Protein AF-A0A0U5GNU4-F1 (afdb_monomer_lite)

Sequence (70 aa):
MLCLLPVVKTNNHDEDLFMDLLRIIIAIILPPLGVFMQVGFAGAFWLNILLTLLGYIPGIIHAIWIIARR

Structure (mmCIF, N/CA/C/O backbone):
data_AF-A0A0U5GNU4-F1
#
_entry.id   AF-A0A0U5GNU4-F1
#
loop_
_atom_site.group_PDB
_atom_site.id
_atom_site.type_symbol
_atom_site.label_atom_id
_atom_site.label_alt_id
_atom_site.label_comp_id
_atom_site.label_asym_id
_atom_site.label_entity_id
_atom_site.label_seq_id
_atom_site.pdbx_PDB_ins_code
_atom_site.Cartn_x
_atom_site.Cartn_y
_atom_site.Cartn_z
_atom_site.occupancy
_atom_site.B_iso_or_equiv
_atom_site.auth_seq_id
_atom_site.auth_comp_id
_atom_site.auth_asym_id
_atom_site.auth_atom_id
_atom_site.pdbx_PDB_model_num
ATOM 1 N N . MET A 1 1 ? 29.003 22.461 36.456 1.00 58.19 1 MET A N 1
ATOM 2 C CA . MET A 1 1 ? 29.044 21.756 35.156 1.00 58.19 1 MET A CA 1
ATOM 3 C C . MET A 1 1 ? 28.049 20.607 35.263 1.00 58.19 1 MET A C 1
ATOM 5 O O . MET A 1 1 ? 28.207 19.824 36.181 1.00 58.19 1 MET A O 1
ATOM 9 N N . LEU A 1 2 ? 26.990 20.590 34.445 1.00 52.88 2 LEU A N 1
ATOM 10 C CA . LEU A 1 2 ? 25.739 19.811 34.609 1.00 52.88 2 LEU A CA 1
ATOM 11 C C . LEU A 1 2 ? 24.748 20.305 35.690 1.00 52.88 2 LEU A C 1
ATOM 13 O O . LEU A 1 2 ? 24.322 19.551 36.554 1.00 52.88 2 LEU A O 1
ATOM 17 N N . CYS A 1 3 ? 24.299 21.560 35.588 1.00 49.66 3 CYS A N 1
ATOM 18 C CA . CYS A 1 3 ? 22.876 21.827 35.826 1.00 49.66 3 CYS A CA 1
ATOM 19 C C . CYS A 1 3 ? 22.256 21.818 34.431 1.00 49.66 3 CYS A C 1
ATOM 21 O O . CYS A 1 3 ? 22.496 22.714 33.622 1.00 49.66 3 CYS A O 1
ATOM 23 N N . LEU A 1 4 ? 21.700 20.659 34.108 1.00 57.94 4 LEU A N 1
ATOM 24 C CA . LEU A 1 4 ? 21.307 20.231 32.781 1.00 57.94 4 LEU A CA 1
ATOM 25 C C . LEU A 1 4 ? 20.286 21.188 32.175 1.00 57.94 4 LEU A C 1
ATOM 27 O O . LEU A 1 4 ? 19.260 21.450 32.786 1.00 57.94 4 LEU A O 1
ATOM 31 N N . LEU A 1 5 ? 20.648 21.634 30.971 1.00 54.81 5 LEU A N 1
ATOM 32 C CA . LEU A 1 5 ? 19.841 21.959 29.797 1.00 54.81 5 LEU A CA 1
ATOM 33 C C . LEU A 1 5 ? 18.547 22.757 30.029 1.00 54.81 5 LEU A C 1
ATOM 35 O O . LEU A 1 5 ? 17.676 22.321 30.775 1.00 54.81 5 LEU A O 1
ATOM 39 N N . PRO A 1 6 ? 18.374 23.894 29.327 1.00 58.41 6 PRO A N 1
ATOM 40 C CA . PRO A 1 6 ? 17.146 24.672 29.400 1.00 58.41 6 PRO A CA 1
ATOM 41 C C . PRO A 1 6 ? 15.954 23.741 29.166 1.00 58.41 6 PRO A C 1
ATOM 43 O O . PRO A 1 6 ? 15.853 23.118 28.109 1.00 58.41 6 PRO A O 1
ATOM 46 N N . VAL A 1 7 ? 15.068 23.642 30.163 1.00 67.25 7 VAL A N 1
ATOM 47 C CA . VAL A 1 7 ? 13.700 23.154 29.980 1.00 67.25 7 VAL A CA 1
ATOM 48 C C . VAL A 1 7 ? 13.080 24.108 28.973 1.00 67.25 7 VAL A C 1
ATOM 50 O O . VAL A 1 7 ? 12.603 25.189 29.319 1.00 67.25 7 VAL A O 1
ATOM 53 N N . VAL A 1 8 ? 13.222 23.747 27.699 1.00 66.44 8 VAL A N 1
ATOM 54 C CA . VAL A 1 8 ? 12.601 24.426 26.579 1.00 66.44 8 VAL A CA 1
ATOM 55 C C . VAL A 1 8 ? 11.111 24.397 26.880 1.00 66.44 8 VAL A C 1
ATOM 57 O O . VAL A 1 8 ? 10.485 23.342 26.973 1.00 66.44 8 VAL A O 1
ATOM 60 N N . LYS A 1 9 ? 10.556 25.567 27.180 1.00 62.69 9 LYS A N 1
ATOM 61 C CA . LYS A 1 9 ? 9.123 25.714 27.364 1.00 62.69 9 LYS A CA 1
ATOM 62 C C . LYS A 1 9 ? 8.520 25.695 25.967 1.00 62.69 9 LYS A C 1
ATOM 64 O O . LYS A 1 9 ? 8.346 26.745 25.362 1.00 62.69 9 LYS A O 1
ATOM 69 N N . THR A 1 10 ? 8.317 24.488 25.441 1.00 62.97 10 THR A N 1
ATOM 70 C CA . THR A 1 10 ? 7.510 24.265 24.242 1.00 62.97 10 THR A CA 1
ATOM 71 C C . THR A 1 10 ? 6.116 24.810 24.552 1.00 62.97 10 THR A C 1
ATOM 73 O O . THR A 1 10 ? 5.521 24.487 25.588 1.00 62.97 10 THR A O 1
ATOM 76 N N . ASN A 1 11 ? 5.654 25.779 23.762 1.00 62.47 11 ASN A N 1
ATOM 77 C CA . ASN A 1 11 ? 4.284 26.250 23.889 1.00 62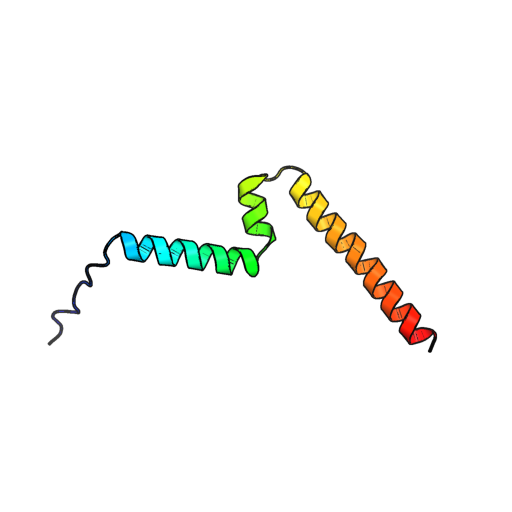.47 11 ASN A CA 1
ATOM 78 C C . ASN A 1 11 ? 3.411 25.105 23.384 1.00 62.47 11 ASN A C 1
ATOM 80 O O . ASN A 1 11 ? 3.743 24.509 22.366 1.00 62.47 11 ASN A O 1
ATOM 84 N N . ASN A 1 12 ? 2.300 24.801 24.061 1.00 69.44 12 ASN A N 1
ATOM 85 C CA . ASN A 1 12 ? 1.422 23.701 23.635 1.00 69.44 12 ASN A CA 1
ATOM 86 C C . ASN A 1 12 ? 1.067 23.783 22.130 1.00 69.44 12 ASN A C 1
ATOM 88 O O . ASN A 1 12 ? 1.037 22.761 21.465 1.00 69.44 12 ASN A O 1
ATOM 92 N N . HIS A 1 13 ? 0.969 25.000 21.579 1.00 66.25 13 HIS A N 1
ATOM 93 C CA . HIS A 1 13 ? 0.758 25.269 20.152 1.00 66.25 13 HIS A CA 1
ATOM 94 C C . HIS A 1 13 ? 1.789 24.658 19.179 1.00 66.25 13 HIS A C 1
ATOM 96 O O . HIS A 1 13 ? 1.436 24.399 18.031 1.00 66.25 13 HIS A O 1
ATOM 102 N N . ASP A 1 14 ? 3.050 24.459 19.575 1.00 71.12 14 ASP A N 1
ATOM 103 C CA . ASP A 1 14 ? 4.094 23.927 18.683 1.00 71.12 14 ASP A CA 1
ATOM 104 C C . ASP A 1 14 ? 4.069 22.385 18.632 1.00 71.12 14 ASP A C 1
ATOM 106 O O . ASP A 1 14 ? 4.323 21.783 17.584 1.00 71.12 14 ASP A O 1
ATOM 110 N N . GLU A 1 15 ? 3.698 21.741 19.745 1.00 72.38 15 GLU A N 1
ATOM 111 C CA . GLU A 1 15 ? 3.495 20.287 19.826 1.00 72.38 15 GLU A CA 1
ATOM 112 C C . GLU A 1 15 ? 2.296 19.854 18.969 1.00 72.38 15 GLU A C 1
ATOM 114 O O . GLU A 1 15 ? 2.373 18.850 18.258 1.00 72.38 15 GLU A O 1
ATOM 119 N N . ASP A 1 16 ? 1.218 20.645 18.972 1.00 77.38 16 ASP A N 1
ATOM 120 C CA . ASP A 1 16 ? -0.002 20.380 18.199 1.00 77.38 16 ASP A CA 1
ATOM 121 C C . ASP A 1 16 ? 0.299 20.312 16.686 1.00 77.38 16 ASP A C 1
ATOM 123 O O . ASP A 1 16 ? -0.092 19.371 15.989 1.00 77.38 16 ASP A O 1
ATOM 127 N N . LEU A 1 17 ? 1.099 21.264 16.192 1.00 80.19 17 LEU A N 1
ATOM 128 C CA . LEU A 1 17 ? 1.462 21.388 14.777 1.00 80.19 17 LEU A CA 1
ATOM 129 C C . LEU A 1 17 ? 2.362 20.235 14.313 1.00 80.19 17 LEU A C 1
ATOM 131 O O . LEU A 1 17 ? 2.212 19.731 13.195 1.00 80.19 17 LEU A O 1
ATOM 135 N N . PHE A 1 18 ? 3.295 19.798 15.163 1.00 80.00 18 PHE A N 1
ATOM 136 C CA . PHE A 1 18 ? 4.166 18.665 14.859 1.00 80.00 18 PHE A CA 1
ATOM 137 C C . PHE A 1 18 ? 3.388 17.344 14.824 1.00 80.00 18 PHE A C 1
ATOM 139 O O . PHE A 1 18 ? 3.602 16.536 13.917 1.00 80.00 18 PHE A O 1
ATOM 146 N N . MET A 1 19 ? 2.454 17.130 15.757 1.00 78.19 19 MET A N 1
ATOM 147 C CA . MET A 1 19 ? 1.623 15.921 15.802 1.00 78.19 19 MET A CA 1
ATOM 148 C C . MET A 1 19 ? 0.693 15.810 14.587 1.00 78.19 19 MET A C 1
ATOM 150 O O . MET A 1 19 ? 0.536 14.715 14.038 1.00 78.19 19 MET A O 1
ATOM 154 N N . ASP A 1 20 ? 0.134 16.925 14.115 1.00 81.12 20 ASP A N 1
ATOM 155 C CA . ASP A 1 20 ? -0.683 16.963 12.897 1.00 81.12 20 ASP A CA 1
ATOM 156 C C . ASP A 1 20 ? 0.145 16.692 11.633 1.00 81.12 20 ASP A C 1
ATOM 158 O O . ASP A 1 20 ? -0.252 15.890 10.779 1.00 81.12 20 ASP A O 1
ATOM 162 N N . LEU A 1 21 ? 1.337 17.288 11.532 1.00 82.62 21 LEU A N 1
ATOM 163 C CA . LEU A 1 21 ? 2.256 17.052 10.417 1.00 82.62 21 LEU A CA 1
ATOM 164 C C . LEU A 1 21 ? 2.721 15.589 10.374 1.00 82.62 21 LEU A C 1
ATOM 166 O O . LEU A 1 21 ? 2.734 14.958 9.315 1.00 82.62 21 LEU A O 1
ATOM 170 N N . LEU A 1 22 ? 3.058 15.028 11.534 1.00 80.94 22 LEU A N 1
ATOM 171 C CA . LEU A 1 22 ? 3.492 13.643 11.678 1.00 80.94 22 LEU A CA 1
ATOM 172 C C . LEU A 1 22 ? 2.355 12.667 11.333 1.00 80.94 22 LEU A C 1
ATOM 174 O O . LEU A 1 22 ? 2.587 11.676 10.638 1.00 80.94 22 LEU A O 1
ATOM 178 N N . ARG A 1 23 ? 1.109 12.983 11.706 1.00 72.25 23 ARG A N 1
ATOM 179 C CA . ARG A 1 23 ? -0.090 12.240 11.282 1.00 72.25 23 ARG A CA 1
ATOM 180 C C . ARG A 1 23 ? -0.306 12.273 9.773 1.00 72.25 23 ARG A C 1
ATOM 182 O O . ARG A 1 23 ? -0.616 11.233 9.199 1.00 72.25 23 ARG A O 1
ATOM 189 N N . ILE A 1 24 ? -0.120 13.423 9.127 1.00 78.25 24 ILE A N 1
ATOM 190 C CA . ILE A 1 24 ? -0.242 13.565 7.667 1.00 78.25 24 ILE A CA 1
ATOM 191 C C . ILE A 1 24 ? 0.822 12.729 6.948 1.00 78.25 24 ILE A C 1
ATOM 193 O O . ILE A 1 24 ? 0.501 11.988 6.020 1.00 78.25 24 ILE A O 1
ATOM 197 N N . ILE A 1 25 ? 2.075 12.788 7.405 1.00 78.56 25 ILE A N 1
ATOM 198 C CA . ILE A 1 25 ? 3.179 12.004 6.832 1.00 78.56 25 ILE A CA 1
ATOM 199 C C . ILE A 1 25 ? 2.915 10.499 6.991 1.00 78.56 25 ILE A C 1
ATOM 201 O O . ILE A 1 25 ? 3.070 9.737 6.034 1.00 78.56 25 ILE A O 1
ATOM 205 N N . ILE A 1 26 ? 2.449 10.068 8.167 1.00 66.75 26 ILE A N 1
ATOM 206 C CA . ILE A 1 26 ? 2.080 8.669 8.422 1.00 66.75 26 ILE A CA 1
ATOM 207 C C . ILE A 1 26 ? 0.858 8.253 7.595 1.00 66.75 26 ILE A C 1
ATOM 209 O O . ILE A 1 26 ? 0.831 7.130 7.107 1.00 66.75 26 ILE A O 1
ATOM 213 N N . ALA A 1 27 ? -0.124 9.127 7.376 1.00 62.31 27 ALA A N 1
ATOM 214 C CA . ALA A 1 27 ? -1.296 8.826 6.552 1.00 62.31 27 ALA A CA 1
ATOM 215 C C . ALA A 1 27 ? -0.950 8.657 5.062 1.00 62.31 27 ALA A C 1
ATOM 217 O O . ALA A 1 27 ? -1.580 7.859 4.372 1.00 62.31 27 ALA A O 1
ATOM 218 N N . ILE A 1 28 ? 0.064 9.374 4.569 1.00 65.00 28 ILE A N 1
ATOM 219 C CA . ILE A 1 28 ? 0.539 9.265 3.182 1.00 65.00 28 ILE A CA 1
ATOM 220 C C . ILE A 1 28 ? 1.373 7.991 2.979 1.00 65.00 28 ILE A C 1
ATOM 222 O O . ILE A 1 28 ? 1.240 7.329 1.952 1.00 65.00 28 ILE A O 1
ATOM 226 N N . ILE A 1 29 ? 2.213 7.626 3.955 1.00 63.50 29 ILE A N 1
ATOM 227 C CA . ILE A 1 29 ? 3.039 6.404 3.906 1.00 63.50 29 ILE A CA 1
ATOM 228 C C . ILE A 1 29 ? 2.210 5.150 4.237 1.00 63.50 29 ILE A C 1
ATOM 230 O O . ILE A 1 29 ? 2.465 4.073 3.701 1.00 63.50 29 ILE A O 1
ATOM 234 N N . LEU A 1 30 ? 1.191 5.291 5.087 1.00 61.31 30 LEU A N 1
ATOM 235 C CA . LEU A 1 30 ? 0.268 4.243 5.513 1.00 61.31 30 LEU A CA 1
ATOM 236 C C . LEU A 1 30 ? -1.195 4.672 5.242 1.00 61.31 30 LEU A C 1
ATOM 238 O O . LEU A 1 30 ? -1.969 4.908 6.178 1.00 61.31 30 LEU A O 1
ATOM 242 N N . PRO A 1 31 ? -1.634 4.678 3.965 1.00 58.31 31 PRO A N 1
ATOM 243 C CA . PRO A 1 31 ? -3.035 4.918 3.611 1.00 58.31 31 PRO A CA 1
ATOM 244 C C . PRO A 1 31 ? -4.067 4.040 4.360 1.00 58.31 31 PRO A C 1
ATOM 246 O O . PRO A 1 31 ? -5.172 4.530 4.611 1.00 58.31 31 PRO A O 1
ATOM 249 N N . PRO A 1 32 ? -3.766 2.794 4.805 1.00 55.19 32 PRO A N 1
ATOM 250 C CA . PRO A 1 32 ? -4.727 1.983 5.549 1.00 55.19 32 PRO A CA 1
ATOM 251 C C . PRO A 1 32 ? -5.050 2.538 6.944 1.00 55.19 32 PRO A C 1
ATOM 253 O O . PRO A 1 32 ? -6.166 2.344 7.413 1.00 55.19 32 PRO A O 1
ATOM 256 N N . LEU A 1 33 ? -4.118 3.228 7.616 1.00 55.94 33 LEU A N 1
ATOM 257 C CA . LEU A 1 33 ? -4.287 3.641 9.018 1.00 55.94 33 LEU A CA 1
ATOM 258 C C . LEU A 1 33 ? -5.231 4.849 9.166 1.00 55.94 33 LEU A C 1
ATOM 260 O O . LEU A 1 33 ? -6.008 4.914 10.118 1.00 55.94 33 LEU A O 1
ATOM 264 N N . GLY A 1 34 ? -5.213 5.767 8.191 1.00 57.97 34 GLY A N 1
ATOM 265 C CA . GLY A 1 34 ? -6.134 6.910 8.135 1.00 57.97 34 GLY A CA 1
ATOM 266 C C . GLY A 1 34 ? -7.580 6.491 7.854 1.00 57.97 34 GLY A C 1
ATOM 267 O O . GLY A 1 34 ? -8.507 6.989 8.486 1.00 57.97 34 GLY A O 1
ATOM 268 N N . VAL A 1 35 ? -7.772 5.499 6.977 1.00 52.16 35 VAL A N 1
ATOM 269 C CA . VAL A 1 35 ? -9.094 4.912 6.694 1.00 52.16 35 VAL A CA 1
ATOM 270 C C . VAL A 1 35 ? -9.580 4.062 7.876 1.00 52.16 35 VAL A C 1
ATOM 272 O O . VAL A 1 35 ? -10.752 4.128 8.243 1.00 52.16 35 VAL A O 1
ATOM 275 N N . PHE A 1 36 ? -8.680 3.334 8.545 1.00 52.56 36 PHE A N 1
ATOM 276 C CA . PHE A 1 36 ? -8.993 2.499 9.711 1.00 52.56 36 PHE A CA 1
ATOM 277 C C . PHE A 1 36 ? -9.604 3.286 10.883 1.00 52.56 36 PHE A C 1
ATOM 279 O O . PHE A 1 36 ? -10.513 2.788 11.548 1.00 52.56 36 PHE A O 1
ATOM 286 N N . MET A 1 37 ? -9.178 4.536 11.107 1.00 55.12 37 MET A N 1
ATOM 287 C CA . MET A 1 37 ? -9.754 5.395 12.152 1.00 55.12 37 MET A CA 1
ATOM 288 C C . MET A 1 37 ? -11.142 5.964 11.806 1.00 55.12 37 MET A C 1
ATOM 290 O O . MET A 1 37 ? -11.850 6.384 12.718 1.00 55.12 37 MET A O 1
ATOM 294 N N . GLN A 1 38 ? -11.544 5.978 10.528 1.00 56.66 38 GLN A N 1
ATOM 295 C CA . GLN A 1 38 ? -12.778 6.637 10.075 1.00 56.66 38 GLN A CA 1
ATOM 296 C C . GLN A 1 38 ? -13.919 5.661 9.737 1.00 56.66 38 GLN A C 1
ATOM 298 O O . GLN A 1 38 ? -15.083 6.032 9.867 1.00 56.66 38 GLN A O 1
ATOM 303 N N . VAL A 1 39 ? -13.614 4.410 9.361 1.00 55.47 39 VAL A N 1
ATOM 304 C CA . VAL A 1 39 ? -14.626 3.355 9.110 1.00 55.47 39 VAL A CA 1
ATOM 305 C C . VAL A 1 39 ? -14.586 2.184 10.107 1.00 55.47 39 VAL A C 1
ATOM 307 O O . VAL A 1 39 ? -15.46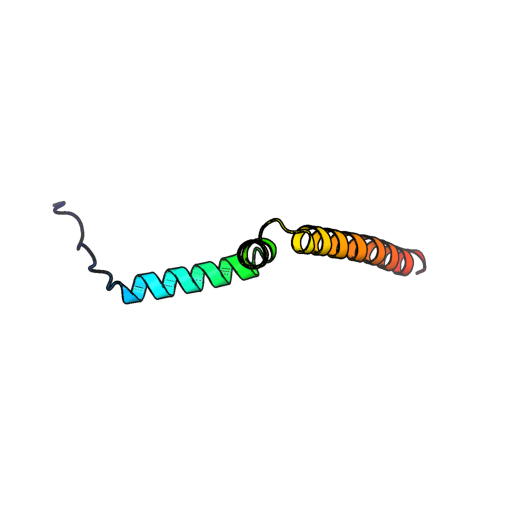1 1.319 10.074 1.00 55.47 39 VAL A O 1
ATOM 310 N N . GLY A 1 40 ? -13.606 2.144 11.016 1.00 61.28 40 GLY A N 1
ATOM 311 C CA . GLY A 1 40 ? -13.396 1.027 11.946 1.00 61.28 40 GLY A CA 1
ATOM 312 C C . GLY A 1 40 ? -12.961 -0.277 11.253 1.00 61.28 40 GLY A C 1
ATOM 313 O O . GLY A 1 40 ? -12.468 -0.266 10.128 1.00 61.28 40 GLY A O 1
ATOM 314 N N . PHE A 1 41 ? -13.184 -1.427 11.907 1.00 54.25 41 PHE A N 1
ATOM 315 C CA . PHE A 1 41 ? -12.963 -2.788 11.365 1.00 54.25 41 PHE A CA 1
ATOM 316 C C . PHE A 1 41 ? -14.105 -3.258 10.436 1.00 54.25 41 PHE A C 1
ATOM 318 O O . PHE A 1 41 ? -14.288 -4.454 10.203 1.00 54.25 41 PHE A O 1
ATOM 325 N N . ALA A 1 42 ? -14.946 -2.337 9.962 1.00 58.25 42 ALA A N 1
ATOM 326 C CA . ALA A 1 42 ? -16.096 -2.672 9.136 1.00 58.25 42 ALA A CA 1
ATOM 327 C C . ALA A 1 42 ? -15.660 -2.961 7.691 1.00 58.25 42 ALA A C 1
ATOM 329 O O . ALA A 1 42 ? -14.684 -2.399 7.190 1.00 58.25 42 ALA A O 1
ATOM 330 N N . GLY A 1 43 ? -16.405 -3.840 7.014 1.00 59.09 43 GLY A N 1
ATOM 331 C CA . GLY A 1 43 ? -16.030 -4.512 5.761 1.00 59.09 43 GLY A CA 1
ATOM 332 C C . GLY A 1 43 ? -15.524 -3.642 4.601 1.00 59.09 43 GLY A C 1
ATOM 333 O O . GLY A 1 43 ? -14.916 -4.187 3.689 1.00 59.09 43 GLY A O 1
ATOM 334 N N . ALA A 1 44 ? -1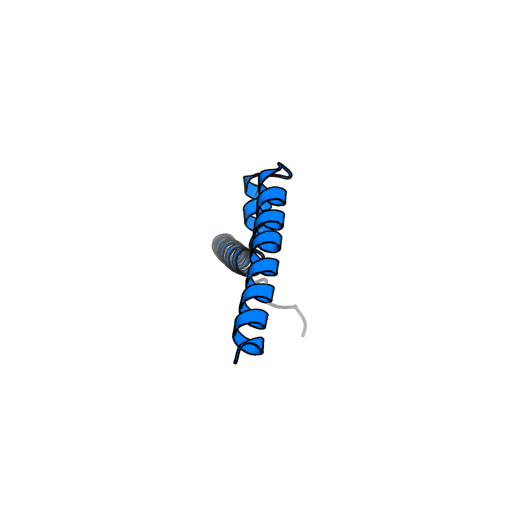5.683 -2.316 4.637 1.00 64.12 44 ALA A N 1
ATOM 335 C CA . ALA A 1 44 ? -15.116 -1.387 3.658 1.00 64.12 44 ALA A CA 1
ATOM 336 C C . ALA A 1 44 ? -13.570 -1.365 3.634 1.00 64.12 44 ALA A C 1
ATOM 338 O O . ALA A 1 44 ? -12.989 -1.175 2.562 1.00 64.12 44 ALA A O 1
ATOM 339 N N . PHE A 1 45 ? -12.901 -1.596 4.774 1.00 67.38 45 PHE A N 1
ATOM 340 C CA . PHE A 1 45 ? -11.433 -1.707 4.850 1.00 67.38 45 PHE A CA 1
ATOM 341 C C . PHE A 1 45 ? -10.927 -2.977 4.148 1.00 67.38 45 PHE A C 1
ATOM 343 O O . PHE A 1 45 ? -10.050 -2.916 3.286 1.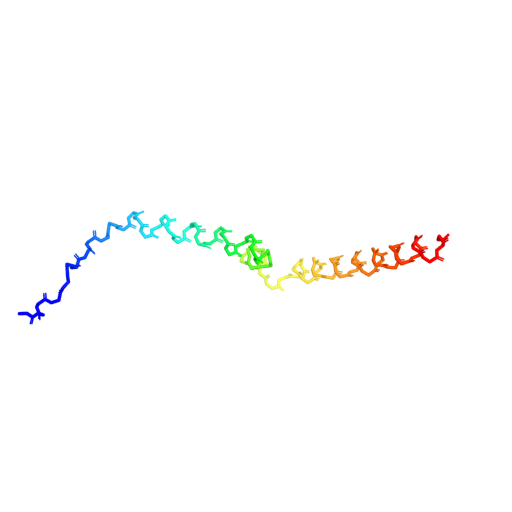00 67.38 45 PHE A O 1
ATOM 350 N N . TRP A 1 46 ? -11.546 -4.122 4.456 1.00 68.69 46 TRP A N 1
ATOM 351 C CA . TRP A 1 46 ? -11.240 -5.404 3.814 1.00 68.69 46 TRP A CA 1
ATOM 352 C C . TRP A 1 46 ? -11.604 -5.414 2.329 1.00 68.69 46 TRP A C 1
ATOM 354 O O . TRP A 1 46 ? -10.846 -5.951 1.524 1.00 68.69 46 TRP A O 1
ATOM 364 N N . LEU A 1 47 ? -12.716 -4.774 1.953 1.00 76.00 47 LEU A N 1
ATOM 365 C CA . LEU A 1 47 ? -13.106 -4.611 0.556 1.00 76.00 47 LEU A CA 1
ATOM 366 C C . LEU A 1 47 ? -12.058 -3.798 -0.215 1.00 76.00 47 LEU A C 1
ATOM 368 O O . LEU A 1 47 ? -11.694 -4.203 -1.310 1.00 76.00 47 LEU A O 1
ATOM 372 N N . ASN A 1 48 ? -11.528 -2.706 0.352 1.00 68.06 48 ASN A N 1
ATOM 373 C CA . ASN A 1 48 ? -10.482 -1.901 -0.293 1.00 68.06 48 ASN A CA 1
ATOM 374 C C . ASN A 1 48 ? -9.159 -2.660 -0.462 1.00 68.06 48 ASN A C 1
ATOM 376 O O . ASN A 1 48 ? -8.574 -2.591 -1.544 1.00 68.06 48 ASN A O 1
ATOM 380 N N . ILE A 1 49 ? -8.713 -3.413 0.555 1.00 76.88 49 ILE A N 1
ATOM 381 C CA . ILE A 1 49 ? -7.532 -4.296 0.455 1.00 76.88 49 ILE A CA 1
ATOM 382 C C . ILE A 1 49 ? -7.740 -5.360 -0.633 1.00 76.88 49 ILE A C 1
ATOM 384 O O . ILE A 1 49 ? -6.847 -5.618 -1.439 1.00 76.88 49 ILE A O 1
ATOM 388 N N . LEU A 1 50 ? -8.931 -5.964 -0.683 1.00 78.94 50 LEU A N 1
ATOM 389 C CA . LEU A 1 50 ? -9.243 -6.997 -1.662 1.00 78.94 50 LEU A CA 1
ATOM 390 C C . LEU A 1 50 ? -9.290 -6.401 -3.070 1.00 78.94 50 LEU A C 1
ATOM 392 O O . LEU A 1 50 ? -8.726 -6.992 -3.980 1.00 78.94 50 LEU A O 1
ATOM 396 N N . LEU A 1 51 ? -9.879 -5.214 -3.249 1.00 72.12 51 LEU A N 1
ATOM 397 C CA . LEU A 1 51 ? -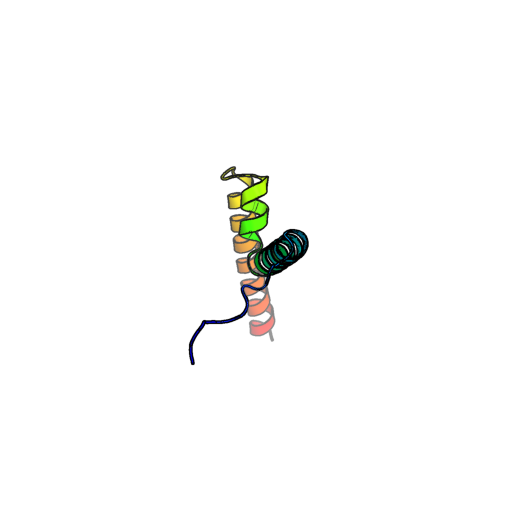9.950 -4.525 -4.541 1.00 72.12 51 LEU A CA 1
ATOM 398 C C . LEU A 1 51 ? -8.568 -4.100 -5.055 1.00 72.12 51 LEU A C 1
ATOM 400 O O . LEU A 1 51 ? -8.303 -4.217 -6.250 1.00 72.12 51 LEU A O 1
ATOM 404 N N . THR A 1 52 ? -7.672 -3.650 -4.170 1.00 73.31 52 THR A N 1
ATOM 405 C CA . THR A 1 52 ? -6.286 -3.330 -4.554 1.00 73.31 52 THR A CA 1
ATOM 406 C C . THR A 1 52 ? -5.515 -4.583 -4.949 1.00 73.31 52 TH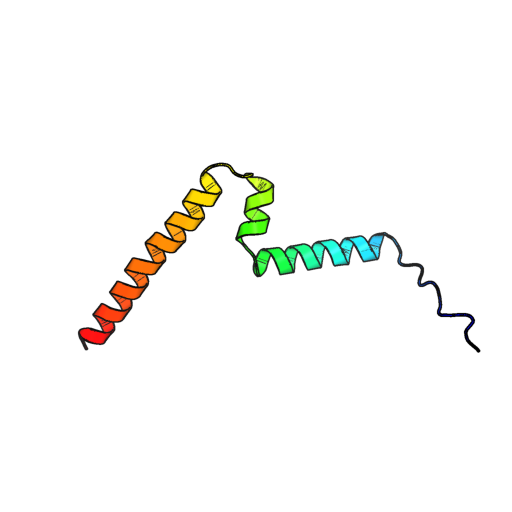R A C 1
ATOM 408 O O . THR A 1 52 ? -4.849 -4.580 -5.982 1.00 73.31 52 THR A O 1
ATOM 411 N N . LEU A 1 53 ? -5.653 -5.682 -4.204 1.00 77.38 53 LEU A N 1
ATOM 412 C CA . LEU A 1 53 ? -5.010 -6.952 -4.551 1.00 77.38 53 LEU A CA 1
ATOM 413 C C . LEU A 1 53 ? -5.576 -7.547 -5.855 1.00 77.38 53 LEU A C 1
ATOM 415 O O . LEU A 1 53 ? -4.823 -8.025 -6.705 1.00 77.38 53 LEU A O 1
ATOM 419 N N . LEU A 1 54 ? -6.896 -7.456 -6.049 1.00 76.50 54 LEU A N 1
ATOM 420 C CA . LEU A 1 54 ? -7.595 -7.964 -7.229 1.00 76.50 54 LEU A CA 1
ATOM 421 C C . LEU A 1 54 ? -7.356 -7.113 -8.480 1.00 76.50 54 LEU A C 1
ATOM 423 O O . LEU A 1 54 ? -7.473 -7.647 -9.571 1.00 76.50 54 LEU A O 1
ATOM 427 N N . GLY A 1 55 ? -7.035 -5.822 -8.353 1.00 76.56 55 GLY A N 1
ATOM 428 C CA . GLY A 1 55 ? -6.623 -4.961 -9.472 1.00 76.56 55 GLY A CA 1
ATOM 429 C C . GLY A 1 55 ? -5.129 -5.067 -9.799 1.00 76.56 55 GLY A C 1
ATOM 430 O O . GLY A 1 55 ? -4.719 -4.875 -10.944 1.00 76.56 55 GLY A O 1
ATOM 431 N N . TYR A 1 56 ? -4.310 -5.439 -8.814 1.00 80.38 56 TYR A N 1
ATOM 432 C CA . TYR A 1 56 ? -2.865 -5.593 -8.970 1.00 80.38 56 TYR A CA 1
ATOM 433 C C . TYR A 1 56 ? -2.485 -6.845 -9.773 1.00 80.38 56 TYR A C 1
ATOM 435 O O . TYR A 1 56 ? -1.699 -6.767 -10.717 1.00 80.38 56 TYR A O 1
ATOM 443 N N . ILE A 1 57 ? -3.098 -7.989 -9.452 1.00 84.12 57 ILE A N 1
ATOM 444 C CA . ILE A 1 57 ? -2.897 -9.265 -10.159 1.00 84.12 57 ILE A CA 1
ATOM 445 C C . ILE A 1 57 ? -3.159 -9.144 -11.681 1.00 84.12 57 ILE A C 1
ATOM 447 O O . ILE A 1 57 ? -2.263 -9.483 -12.458 1.00 84.12 57 ILE A O 1
ATOM 451 N N . PRO A 1 58 ? -4.318 -8.642 -12.162 1.00 83.19 58 PRO A N 1
ATOM 452 C CA . PRO A 1 58 ? -4.575 -8.487 -13.590 1.00 83.19 58 PRO A CA 1
ATOM 453 C C . PRO A 1 58 ? -3.660 -7.439 -14.226 1.00 83.19 58 PRO A C 1
ATOM 455 O O . PRO A 1 58 ? -3.297 -7.607 -15.386 1.00 83.19 58 PRO A O 1
ATOM 458 N N . GLY A 1 59 ? -3.231 -6.410 -13.485 1.00 82.31 59 GLY A N 1
ATOM 459 C CA . GLY A 1 59 ? -2.236 -5.441 -13.952 1.00 82.31 59 GLY A CA 1
ATOM 460 C C . GLY A 1 59 ? -0.883 -6.088 -14.258 1.00 82.31 59 GLY A C 1
ATOM 461 O O . GLY A 1 59 ? -0.317 -5.854 -15.327 1.00 82.31 59 GLY A O 1
ATOM 462 N N . ILE A 1 60 ? -0.399 -6.966 -13.373 1.00 88.00 60 ILE A N 1
ATOM 463 C CA . ILE A 1 60 ? 0.832 -7.739 -13.600 1.00 88.00 60 ILE A CA 1
ATOM 464 C C . ILE A 1 60 ? 0.668 -8.699 -14.778 1.00 88.00 60 ILE A C 1
ATOM 466 O O . ILE A 1 60 ? 1.523 -8.729 -15.663 1.00 88.00 60 ILE A O 1
ATOM 470 N N . ILE A 1 61 ? -0.428 -9.460 -14.826 1.00 90.94 61 ILE A N 1
ATOM 471 C CA . ILE A 1 61 ? -0.683 -10.403 -15.926 1.00 90.94 61 ILE A CA 1
ATOM 472 C C . ILE A 1 61 ? -0.739 -9.656 -17.267 1.00 90.94 61 ILE A C 1
ATOM 474 O O . ILE A 1 61 ? -0.141 -10.101 -18.246 1.00 90.94 61 ILE A O 1
ATOM 478 N N . HIS A 1 62 ? -1.399 -8.496 -17.312 1.00 85.00 62 HIS A N 1
ATOM 479 C CA . HIS A 1 62 ? -1.480 -7.659 -18.507 1.00 85.00 62 HIS A CA 1
ATOM 480 C C . HIS A 1 62 ? -0.105 -7.134 -18.944 1.00 85.00 62 HIS A C 1
ATOM 482 O O . HIS A 1 62 ? 0.221 -7.177 -20.133 1.00 85.00 62 HIS A O 1
ATOM 488 N N . ALA A 1 63 ? 0.723 -6.684 -17.997 1.00 87.25 63 ALA A N 1
ATOM 489 C CA . ALA A 1 63 ? 2.080 -6.224 -18.280 1.00 87.25 63 ALA A CA 1
ATOM 490 C C . ALA A 1 63 ? 2.961 -7.354 -18.838 1.00 87.25 63 ALA A C 1
ATOM 492 O O . ALA A 1 63 ? 3.631 -7.169 -19.854 1.00 87.25 63 ALA A O 1
ATOM 493 N N . ILE A 1 64 ? 2.908 -8.544 -18.228 1.00 92.25 64 ILE A N 1
ATOM 494 C CA . ILE A 1 64 ? 3.642 -9.726 -18.701 1.00 92.25 64 ILE A CA 1
ATOM 495 C C . ILE A 1 64 ? 3.162 -10.132 -20.098 1.00 92.25 64 ILE A C 1
ATOM 497 O O . ILE A 1 64 ? 3.988 -10.412 -20.959 1.00 92.25 64 ILE A O 1
ATOM 501 N N . TRP A 1 65 ? 1.854 -10.117 -20.362 1.00 92.44 65 TRP A N 1
ATOM 502 C CA . TRP A 1 65 ? 1.297 -10.442 -21.678 1.00 92.44 65 TRP A CA 1
ATOM 503 C C . TRP A 1 65 ? 1.762 -9.481 -22.781 1.00 92.44 65 TRP A C 1
ATOM 505 O O . TRP A 1 65 ? 2.105 -9.916 -23.878 1.00 92.44 65 TRP A O 1
ATOM 515 N N . ILE A 1 66 ? 1.800 -8.174 -22.499 1.00 90.88 66 ILE A N 1
ATOM 516 C CA . ILE A 1 66 ? 2.343 -7.158 -23.417 1.00 90.88 66 ILE A CA 1
ATOM 517 C C . ILE A 1 66 ? 3.814 -7.435 -23.743 1.00 90.88 66 ILE A C 1
ATOM 519 O O . ILE A 1 66 ? 4.211 -7.314 -24.901 1.00 90.88 66 ILE A O 1
ATOM 523 N N . ILE A 1 67 ? 4.610 -7.797 -22.735 1.00 87.69 67 ILE A N 1
ATOM 524 C CA . ILE A 1 67 ? 6.049 -8.044 -22.886 1.00 87.69 67 ILE A CA 1
ATOM 525 C C . ILE A 1 67 ? 6.302 -9.362 -23.619 1.00 87.69 67 ILE A C 1
ATOM 527 O O . ILE A 1 67 ? 7.113 -9.390 -24.530 1.00 87.69 67 ILE A O 1
ATOM 531 N N . ALA A 1 68 ? 5.593 -10.432 -23.259 1.00 84.88 68 ALA A N 1
ATOM 532 C CA . ALA A 1 68 ? 5.752 -11.753 -23.865 1.00 84.88 68 ALA A CA 1
ATOM 533 C C . ALA A 1 68 ? 5.237 -11.829 -25.310 1.00 84.88 68 ALA A C 1
ATOM 535 O O . ALA A 1 68 ? 5.588 -12.752 -26.039 1.00 84.88 68 ALA A O 1
ATOM 536 N N . ARG A 1 69 ? 4.364 -10.896 -25.712 1.00 77.88 69 ARG A N 1
ATOM 537 C CA . ARG A 1 69 ? 3.842 -10.795 -27.081 1.00 77.88 69 ARG A CA 1
ATOM 538 C C . ARG A 1 69 ? 4.632 -9.814 -27.959 1.00 77.88 69 ARG A C 1
ATOM 540 O O . ARG A 1 69 ? 4.256 -9.622 -29.115 1.00 77.88 69 ARG A O 1
ATOM 547 N N . ARG A 1 70 ? 5.688 -9.191 -27.427 1.00 53.59 70 ARG A N 1
ATOM 548 C CA . ARG A 1 70 ? 6.772 -8.613 -28.234 1.00 53.59 70 ARG A CA 1
ATOM 549 C C . ARG A 1 70 ? 7.809 -9.682 -28.535 1.00 53.59 70 ARG A C 1
ATOM 551 O O . ARG A 1 70 ? 8.367 -9.601 -29.647 1.00 53.59 70 ARG A O 1
#

Organism: NCBI:txid1619313

Secondary structure (DSSP, 8-state):
-----------HHHHHHHHHHHHHHHHHH-HHHHHHHHHTTSTHHHHHHHHHHHHHHHHHHHHHHHHHT-

Radius of gyration: 22.61 Å; chains: 1; bounding box: 45×38×64 Å

Foldseek 3Di:
DPPDDPPPPDPVVVVVVVVVVVVVVCCVVPVLVVVCVVPPPDCVSVVVVVVVVVVVVVVVVVVVVVVVVD

pLDDT: mean 70.15, std 11.8, range [49.66, 92.44]

InterPro domains:
  IPR000612 Proteolipid membrane potential modulator [PF01679] (20-67)
  IPR000612 Proteolipid membrane potential modulator [PS01309] (25-40)
  IPR000612 Proteolipid membrane potential modulator [PTHR21659] (20-69)